Protein AF-A0A640VLX5-F1 (afdb_monomer_lite)

pLDDT: mean 79.49, std 15.33, range [46.38, 96.69]

Secondary structure (DSSP, 8-state):
-HHHHHHHHHHHHHHHH-GGGHHHHHHHHHHHHHHHHHHHHHHHHHHHHHHHHHHHH-TTS-HHHHH-TTT--TTS--GGGHHHHHHHHHHHHHHHHHHHHHTT----HHHHHHHHHHHHHHHHHHHH-TT-

Sequence (132 aa):
MIFAVAIFSVFAVAALAHPDFAWTAAFAHGATTMAIVLQWCHHGVRTKQIKEYLLELNPDQGGWERWLPSRRPRTILGSRWLISTKGVLLGLEIASMLLAELLKAPRGSFSLLLGAGLLLANAAFLFTNPKE

Foldseek 3Di:
DVVLVVLLVVLLVVCVVPLLCLLVSLLVSLVVLVVVLVVVLVVLVVVVVVLVVVCVVPVPQPDPVNVDPVPPPPPPDDPVCLVVSLCVSLVSSVVSVVSSVVSVHDDDPVSVVSSVVSSVVSNCSSVVRPND

Organism: NCBI:txid2602289

Radius of gyration: 18.64 Å; chains: 1; bounding box: 38×16×57 Å

Structure (mmCIF, N/CA/C/O backbone):
data_AF-A0A640VLX5-F1
#
_entry.id   AF-A0A640VLX5-F1
#
loop_
_atom_site.group_PDB
_atom_site.id
_atom_site.type_symbol
_atom_site.label_atom_id
_atom_site.label_alt_id
_atom_site.label_comp_id
_atom_site.label_asym_id
_atom_site.label_entity_id
_atom_site.label_seq_id
_atom_site.pdbx_PDB_ins_code
_atom_site.Cartn_x
_atom_site.Cartn_y
_atom_site.Cartn_z
_atom_site.occupancy
_atom_site.B_iso_or_equiv
_atom_site.auth_seq_id
_atom_site.auth_comp_id
_atom_site.auth_asym_id
_atom_site.auth_atom_id
_atom_site.pdbx_PDB_model_num
ATOM 1 N N . MET A 1 1 ? -5.132 -0.433 -10.440 1.00 71.44 1 MET A N 1
ATOM 2 C CA . MET A 1 1 ? -5.896 0.604 -9.710 1.00 71.44 1 MET A CA 1
ATOM 3 C C . MET A 1 1 ? -7.212 0.075 -9.184 1.00 71.44 1 MET A C 1
ATOM 5 O O . MET A 1 1 ? -7.322 -0.007 -7.974 1.00 71.44 1 MET A O 1
ATOM 9 N N . ILE A 1 2 ? -8.133 -0.396 -10.033 1.00 80.12 2 ILE A N 1
ATOM 10 C CA . ILE A 1 2 ? -9.398 -1.021 -9.584 1.00 80.12 2 ILE A CA 1
ATOM 11 C C . ILE A 1 2 ? -9.161 -2.108 -8.523 1.00 80.12 2 ILE A C 1
ATOM 13 O O . ILE A 1 2 ? -9.821 -2.114 -7.496 1.00 80.12 2 ILE A O 1
ATOM 17 N N . PHE A 1 3 ? -8.152 -2.961 -8.721 1.00 83.12 3 PHE A N 1
ATOM 18 C CA . PHE A 1 3 ? -7.789 -3.996 -7.749 1.00 83.12 3 PHE A CA 1
ATOM 19 C C . PHE A 1 3 ? -7.360 -3.447 -6.374 1.00 83.12 3 PHE A C 1
ATOM 21 O O . PHE A 1 3 ? -7.806 -3.957 -5.355 1.00 83.12 3 PHE A O 1
ATOM 28 N N . ALA A 1 4 ? -6.549 -2.383 -6.333 1.00 85.44 4 ALA A N 1
ATOM 29 C CA . ALA A 1 4 ? -6.117 -1.764 -5.074 1.00 85.44 4 ALA A CA 1
ATOM 30 C C . ALA A 1 4 ? -7.299 -1.119 -4.334 1.00 85.44 4 ALA A C 1
ATOM 32 O O . ALA A 1 4 ? -7.429 -1.274 -3.126 1.00 85.44 4 ALA A O 1
ATOM 33 N N . VAL A 1 5 ? -8.201 -0.467 -5.076 1.00 87.81 5 VAL A N 1
ATOM 34 C CA . VAL A 1 5 ? -9.445 0.083 -4.522 1.00 87.81 5 VAL A CA 1
ATOM 35 C C . VAL A 1 5 ? -10.340 -1.034 -3.983 1.00 87.81 5 VAL A C 1
ATOM 37 O O . VAL A 1 5 ? -10.848 -0.907 -2.879 1.00 87.81 5 VAL A O 1
ATOM 40 N N . ALA A 1 6 ? -10.490 -2.146 -4.708 1.00 90.38 6 ALA A N 1
ATOM 41 C CA . ALA A 1 6 ? -11.287 -3.285 -4.254 1.00 90.38 6 ALA A CA 1
ATOM 42 C C . ALA A 1 6 ? -10.731 -3.899 -2.959 1.00 90.38 6 ALA A C 1
ATOM 44 O O . ALA A 1 6 ? -11.495 -4.156 -2.031 1.00 90.38 6 ALA A O 1
ATOM 45 N N . ILE A 1 7 ? -9.408 -4.078 -2.867 1.00 92.12 7 ILE A N 1
ATOM 46 C CA . ILE A 1 7 ? -8.750 -4.549 -1.641 1.00 92.12 7 ILE A CA 1
ATOM 47 C C . ILE A 1 7 ? -9.014 -3.581 -0.486 1.00 92.12 7 ILE A C 1
ATOM 49 O O . ILE A 1 7 ? -9.438 -4.012 0.585 1.00 92.12 7 ILE A O 1
ATOM 53 N N . PHE A 1 8 ? -8.810 -2.279 -0.707 1.00 93.94 8 PHE A N 1
ATOM 54 C CA . PHE A 1 8 ? -9.119 -1.261 0.291 1.00 93.94 8 PHE A CA 1
ATOM 55 C C . PHE A 1 8 ? -10.576 -1.350 0.754 1.00 93.94 8 PHE A C 1
ATOM 57 O O . PHE A 1 8 ? -10.826 -1.380 1.953 1.00 93.94 8 PHE A O 1
ATOM 64 N N . SER A 1 9 ? -11.536 -1.449 -0.171 1.00 94.69 9 SER A N 1
ATOM 65 C CA . SER A 1 9 ? -12.958 -1.550 0.161 1.00 94.69 9 SER A CA 1
ATOM 66 C C . SER A 1 9 ? -13.264 -2.763 1.037 1.00 94.69 9 SER A C 1
ATOM 68 O O . SER A 1 9 ? -14.023 -2.631 1.992 1.00 94.69 9 SER A O 1
ATOM 70 N N . VAL A 1 10 ? -12.651 -3.921 0.769 1.00 95.56 10 VAL A N 1
ATOM 71 C CA . VAL A 1 10 ? -12.823 -5.125 1.599 1.00 95.56 10 VAL A CA 1
ATOM 72 C C . VAL A 1 10 ? -12.319 -4.885 3.024 1.00 95.56 10 VAL A C 1
ATOM 74 O O . VAL A 1 10 ? -13.046 -5.151 3.980 1.00 95.56 10 VAL A O 1
ATOM 77 N N . PHE A 1 11 ? -11.113 -4.333 3.184 1.00 94.38 11 PHE A N 1
ATOM 78 C CA . PHE A 1 11 ? -10.559 -4.045 4.511 1.00 94.38 11 PHE A CA 1
ATOM 79 C C . PHE A 1 11 ? -11.318 -2.933 5.243 1.00 94.38 11 PHE A C 1
ATOM 81 O O . PHE A 1 11 ? -11.518 -3.029 6.451 1.00 94.38 11 PHE A O 1
ATOM 88 N N . ALA A 1 12 ? -11.789 -1.912 4.526 1.00 94.00 12 ALA A N 1
ATOM 89 C CA . ALA A 1 12 ? -12.598 -0.841 5.092 1.00 94.00 12 ALA A CA 1
ATOM 90 C C . ALA A 1 12 ? -13.948 -1.366 5.599 1.00 94.00 12 ALA A C 1
ATOM 92 O O . ALA A 1 12 ? -14.342 -1.051 6.718 1.00 94.00 12 ALA A O 1
ATOM 93 N N . VAL A 1 13 ? -14.632 -2.214 4.823 1.00 96.69 13 VAL A N 1
ATOM 94 C CA . VAL A 1 13 ? -15.881 -2.860 5.256 1.00 96.69 13 VAL A CA 1
ATOM 95 C C . VAL A 1 13 ? -15.638 -3.759 6.467 1.00 96.69 13 VAL A C 1
ATOM 97 O O . VAL A 1 13 ? -16.409 -3.703 7.420 1.00 96.69 13 VAL A O 1
ATOM 100 N N . ALA A 1 14 ? -14.552 -4.536 6.476 1.00 94.25 14 ALA A N 1
ATOM 101 C CA . ALA A 1 14 ? -14.194 -5.365 7.624 1.00 94.25 14 ALA A CA 1
ATOM 102 C C . ALA A 1 14 ? -13.932 -4.526 8.889 1.00 94.25 14 ALA A C 1
ATOM 104 O O . ALA A 1 14 ? -14.422 -4.873 9.962 1.00 94.25 14 ALA A O 1
ATOM 105 N N . ALA A 1 15 ? -13.223 -3.400 8.761 1.00 94.31 15 ALA A N 1
ATOM 106 C CA . ALA A 1 15 ? -12.976 -2.469 9.861 1.00 94.31 15 ALA A CA 1
ATOM 107 C C . ALA A 1 15 ? -14.269 -1.819 10.379 1.00 94.31 15 ALA A C 1
ATOM 109 O O . ALA A 1 15 ? -14.442 -1.680 11.584 1.00 94.31 15 ALA A O 1
ATOM 110 N N . LEU A 1 16 ? -15.196 -1.457 9.486 1.00 95.25 16 LEU A N 1
ATOM 111 C CA . LEU A 1 16 ? -16.504 -0.910 9.862 1.00 95.25 16 LEU A CA 1
ATOM 112 C C . LEU A 1 16 ? -17.397 -1.950 10.555 1.00 95.25 16 LEU A C 1
ATOM 114 O O . LEU A 1 16 ? -18.108 -1.608 11.495 1.00 95.25 16 LEU A O 1
ATOM 118 N N . ALA A 1 17 ? -17.363 -3.207 10.104 1.00 96.62 17 ALA A N 1
ATOM 119 C CA . ALA A 1 17 ? -18.136 -4.299 10.697 1.00 96.62 17 ALA A CA 1
ATOM 120 C C . ALA A 1 17 ? -17.584 -4.733 12.063 1.00 96.62 17 ALA A C 1
ATOM 122 O O . ALA A 1 17 ? -18.350 -5.110 12.949 1.00 96.62 17 ALA A O 1
ATOM 123 N N . HIS A 1 18 ? -16.263 -4.661 12.240 1.00 94.19 18 HIS A N 1
ATOM 124 C CA . HIS A 1 18 ? -15.578 -5.048 13.468 1.00 94.19 18 HIS A CA 1
ATOM 125 C C . HIS A 1 18 ? -14.529 -3.997 13.879 1.00 94.19 18 HIS A C 1
ATOM 127 O O . HIS A 1 18 ? -13.330 -4.203 13.656 1.00 94.19 18 HIS A O 1
ATOM 133 N N . PRO A 1 19 ? -14.958 -2.883 14.509 1.00 92.88 19 PRO A N 1
ATOM 134 C CA . PRO A 1 19 ? -14.080 -1.763 14.859 1.00 92.88 19 PRO A CA 1
ATOM 135 C C . PRO A 1 19 ? -12.871 -2.149 15.714 1.00 92.88 19 PRO A C 1
ATOM 137 O O . PRO A 1 19 ? -11.785 -1.609 15.515 1.00 92.88 19 PRO A O 1
ATOM 140 N N . ASP A 1 20 ? -13.012 -3.143 16.594 1.00 91.69 20 ASP A N 1
ATOM 141 C CA . ASP A 1 20 ? -11.921 -3.634 17.449 1.00 91.69 20 ASP A CA 1
ATOM 142 C C . ASP A 1 20 ? -10.728 -4.184 16.649 1.00 91.69 20 ASP A C 1
ATOM 144 O O . ASP A 1 20 ? -9.593 -4.189 17.126 1.00 91.69 20 ASP A O 1
ATOM 148 N N . PHE A 1 21 ? -10.961 -4.602 15.401 1.00 90.00 21 PHE A N 1
ATOM 149 C CA . PHE A 1 21 ? -9.940 -5.131 14.501 1.00 90.00 21 PHE A CA 1
ATOM 150 C C . PHE A 1 21 ? -9.474 -4.119 13.447 1.00 90.00 21 PHE A C 1
ATOM 152 O O . PHE A 1 21 ? -8.670 -4.480 12.585 1.00 90.00 21 PHE A O 1
ATOM 159 N N . ALA A 1 22 ? -9.918 -2.858 13.496 1.00 92.88 22 ALA A N 1
ATOM 160 C CA . ALA A 1 22 ? -9.635 -1.885 12.439 1.00 92.88 22 ALA A CA 1
ATOM 161 C C . ALA A 1 22 ? -8.129 -1.652 12.218 1.00 92.88 22 ALA A C 1
ATOM 163 O O . ALA A 1 22 ? -7.689 -1.528 11.077 1.00 92.88 22 ALA A O 1
ATOM 164 N N . TRP A 1 23 ? -7.312 -1.683 13.279 1.00 92.25 23 TRP A N 1
ATOM 165 C CA . TRP A 1 23 ? -5.849 -1.612 13.147 1.00 92.25 23 TRP A CA 1
ATOM 166 C C . TRP A 1 23 ? -5.250 -2.824 12.455 1.00 92.25 23 TRP A C 1
ATOM 168 O O . TRP A 1 23 ? -4.379 -2.680 11.603 1.00 92.25 23 TRP A O 1
ATOM 178 N N . THR A 1 24 ? -5.747 -4.015 12.774 1.00 91.69 24 THR A N 1
ATOM 179 C CA . THR A 1 24 ? -5.330 -5.251 12.106 1.00 91.69 24 THR A CA 1
ATOM 180 C C . THR A 1 24 ? -5.677 -5.204 10.620 1.00 91.69 24 THR A C 1
ATOM 182 O O . THR A 1 24 ? -4.843 -5.550 9.785 1.00 91.69 24 THR A O 1
ATOM 185 N N . ALA A 1 25 ? -6.869 -4.707 10.276 1.00 92.69 25 ALA A N 1
ATOM 186 C CA . ALA A 1 25 ? -7.276 -4.489 8.891 1.00 92.69 25 ALA A CA 1
ATOM 187 C C . ALA A 1 25 ? -6.380 -3.457 8.181 1.00 92.69 25 ALA A C 1
ATOM 189 O O . ALA A 1 25 ? -5.949 -3.704 7.056 1.00 92.69 25 ALA A O 1
ATOM 190 N N . ALA A 1 26 ? -6.036 -2.347 8.842 1.00 92.00 26 ALA A N 1
ATOM 191 C CA . ALA A 1 26 ? -5.118 -1.344 8.301 1.00 92.00 26 ALA A CA 1
ATOM 192 C C . ALA A 1 26 ? -3.711 -1.922 8.051 1.00 92.00 26 ALA A C 1
ATOM 194 O O . ALA A 1 26 ? -3.135 -1.689 6.989 1.00 92.00 26 ALA A O 1
ATOM 195 N N . PHE A 1 27 ? -3.173 -2.745 8.961 1.00 91.75 27 PHE A N 1
ATOM 196 C CA . PHE A 1 27 ? -1.883 -3.417 8.741 1.00 91.75 27 PHE 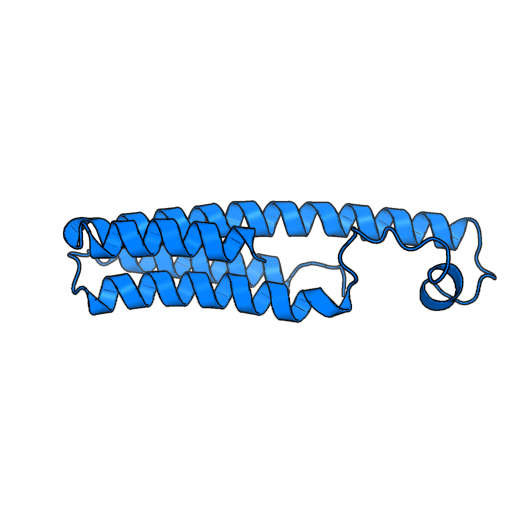A CA 1
ATOM 197 C C . PHE A 1 27 ? -1.931 -4.420 7.602 1.00 91.75 27 PHE A C 1
ATOM 199 O O . PHE A 1 27 ? -1.038 -4.431 6.758 1.00 91.75 27 PHE A O 1
ATOM 206 N N . ALA A 1 28 ? -2.967 -5.256 7.558 1.00 93.06 28 ALA A N 1
ATOM 207 C CA . ALA A 1 28 ? -3.139 -6.218 6.481 1.00 93.06 28 ALA A CA 1
ATOM 208 C C . ALA A 1 28 ? -3.257 -5.508 5.122 1.00 93.06 28 ALA A C 1
ATOM 210 O O . ALA A 1 28 ? -2.658 -5.945 4.135 1.00 93.06 28 ALA A O 1
ATOM 211 N N . HIS A 1 29 ? -3.943 -4.364 5.084 1.00 94.00 29 HIS A N 1
ATOM 212 C CA . HIS A 1 29 ? -4.006 -3.506 3.910 1.00 94.00 29 HIS A CA 1
ATOM 213 C C . HIS A 1 29 ? -2.630 -2.917 3.537 1.00 94.00 29 HIS A C 1
ATOM 215 O O . HIS A 1 29 ? -2.229 -3.010 2.375 1.00 94.00 29 HIS A O 1
ATOM 221 N N . GLY A 1 30 ? -1.872 -2.371 4.495 1.00 91.69 30 GLY A N 1
ATOM 222 C CA . GLY A 1 30 ? -0.522 -1.831 4.268 1.00 91.69 30 GLY A CA 1
ATOM 223 C C . GLY A 1 30 ? 0.481 -2.887 3.784 1.00 91.69 30 GLY A C 1
ATOM 224 O O . GLY A 1 30 ? 1.217 -2.666 2.821 1.00 91.69 30 GLY A O 1
ATOM 225 N N . ALA A 1 31 ? 0.445 -4.092 4.361 1.00 92.44 31 ALA A N 1
ATOM 226 C CA . ALA A 1 31 ? 1.253 -5.231 3.920 1.00 92.44 31 ALA A CA 1
ATOM 227 C C . ALA A 1 31 ? 0.870 -5.705 2.506 1.00 92.44 31 ALA A C 1
ATOM 229 O O . ALA A 1 31 ? 1.739 -5.990 1.679 1.00 92.44 31 ALA A O 1
ATOM 230 N N . THR A 1 32 ? -0.428 -5.737 2.192 1.00 92.00 32 THR A N 1
ATOM 231 C CA . THR A 1 32 ? -0.903 -6.054 0.836 1.00 92.00 32 THR A CA 1
ATOM 232 C C . THR A 1 32 ? -0.461 -4.984 -0.163 1.00 92.00 32 THR A C 1
ATOM 234 O O . THR A 1 32 ? -0.019 -5.301 -1.268 1.00 92.00 32 THR A O 1
ATOM 237 N N . THR A 1 33 ? -0.512 -3.714 0.243 1.00 89.88 33 THR A N 1
ATOM 238 C CA . THR A 1 33 ? -0.022 -2.581 -0.548 1.00 89.88 33 THR A CA 1
ATOM 239 C C . THR A 1 33 ? 1.468 -2.738 -0.836 1.00 89.88 33 THR A C 1
ATOM 241 O O . THR A 1 33 ? 1.860 -2.634 -1.994 1.00 89.88 33 THR A O 1
ATOM 244 N N . MET A 1 34 ? 2.274 -3.129 0.153 1.00 89.62 34 MET A N 1
ATOM 245 C CA . MET A 1 34 ? 3.697 -3.434 -0.028 1.00 89.62 34 MET A CA 1
ATOM 246 C C . MET A 1 34 ? 3.948 -4.539 -1.050 1.00 89.62 34 MET A C 1
ATOM 248 O O . MET A 1 34 ? 4.782 -4.376 -1.940 1.00 89.62 34 MET A O 1
ATOM 252 N N . ALA A 1 35 ? 3.199 -5.641 -0.996 1.00 88.62 35 ALA A N 1
ATOM 253 C CA . ALA A 1 35 ? 3.326 -6.698 -1.998 1.00 88.62 35 ALA A CA 1
ATOM 254 C C . ALA A 1 35 ? 3.042 -6.175 -3.420 1.00 88.62 35 ALA A C 1
ATOM 256 O O . ALA A 1 35 ? 3.787 -6.475 -4.357 1.00 88.62 35 ALA A O 1
ATOM 257 N N . ILE A 1 36 ? 2.012 -5.336 -3.579 1.00 87.12 36 ILE A N 1
ATOM 258 C CA . ILE A 1 36 ? 1.671 -4.700 -4.860 1.00 87.12 36 ILE A CA 1
ATOM 259 C C . ILE A 1 36 ? 2.778 -3.736 -5.305 1.00 87.12 36 ILE A C 1
ATOM 261 O O . ILE A 1 36 ? 3.173 -3.759 -6.473 1.00 87.12 36 ILE A O 1
ATOM 265 N N . VAL A 1 37 ? 3.301 -2.910 -4.393 1.00 85.12 37 VAL A N 1
ATOM 266 C CA . VAL A 1 37 ? 4.405 -1.973 -4.645 1.00 85.12 37 VAL A CA 1
ATOM 267 C C . VAL A 1 37 ? 5.636 -2.726 -5.136 1.00 85.12 37 VAL A C 1
ATOM 269 O O . VAL A 1 37 ? 6.191 -2.370 -6.174 1.00 85.12 37 VAL A O 1
ATOM 272 N N . LEU A 1 38 ? 6.031 -3.803 -4.457 1.00 85.12 38 LEU A N 1
ATOM 273 C CA . LEU A 1 38 ? 7.185 -4.618 -4.835 1.00 85.12 38 LEU A CA 1
ATOM 274 C C . LEU A 1 38 ? 6.993 -5.288 -6.198 1.00 85.12 38 LEU A C 1
ATOM 276 O O . LEU A 1 38 ? 7.898 -5.238 -7.029 1.00 85.12 38 LEU A O 1
ATOM 280 N N . GLN A 1 39 ? 5.815 -5.853 -6.479 1.00 84.12 39 GLN A N 1
ATOM 281 C CA . GLN A 1 39 ? 5.514 -6.420 -7.798 1.00 84.12 39 GLN A CA 1
ATOM 282 C C . GLN A 1 39 ? 5.576 -5.359 -8.897 1.00 84.12 39 GLN A C 1
ATOM 284 O O . GLN A 1 39 ? 6.166 -5.577 -9.956 1.00 84.12 39 GLN A O 1
ATOM 289 N N . TRP A 1 40 ? 5.015 -4.182 -8.646 1.00 78.69 40 TRP A N 1
ATOM 290 C CA . TRP A 1 40 ? 5.060 -3.058 -9.573 1.00 78.69 40 TRP A CA 1
ATOM 291 C C . TRP A 1 40 ? 6.502 -2.564 -9.803 1.00 78.69 40 TRP A C 1
ATOM 293 O O . TRP A 1 40 ? 6.929 -2.336 -10.946 1.00 78.69 40 TRP A O 1
ATOM 303 N N . CYS A 1 41 ? 7.300 -2.493 -8.735 1.00 77.25 41 CYS A N 1
ATOM 304 C CA . CYS A 1 41 ? 8.733 -2.225 -8.784 1.00 77.25 41 CYS A CA 1
ATOM 305 C C . CYS A 1 41 ? 9.519 -3.323 -9.507 1.00 77.25 41 CYS A C 1
ATOM 307 O O . CYS A 1 41 ? 10.435 -3.012 -10.256 1.00 77.25 41 CYS A O 1
ATOM 309 N N . HIS A 1 42 ? 9.140 -4.585 -9.424 1.00 80.44 42 HIS A N 1
ATOM 310 C CA . HIS A 1 42 ? 9.779 -5.630 -10.215 1.00 80.44 42 HIS A CA 1
ATOM 311 C C . HIS A 1 42 ? 9.412 -5.507 -11.705 1.00 80.44 42 HIS A C 1
ATOM 313 O O . HIS A 1 42 ? 10.283 -5.414 -12.575 1.00 80.44 42 HIS A O 1
ATOM 319 N N . HIS A 1 43 ? 8.117 -5.397 -12.017 1.00 76.44 43 HIS A N 1
ATOM 320 C CA . HIS A 1 43 ? 7.626 -5.350 -13.395 1.00 76.44 43 HIS A CA 1
ATOM 321 C C . HIS A 1 43 ? 8.192 -4.185 -14.187 1.00 76.44 43 HIS A C 1
ATOM 323 O O . HIS A 1 43 ? 8.625 -4.368 -15.321 1.00 76.44 43 HIS A O 1
ATOM 329 N N . GLY A 1 44 ? 8.242 -2.988 -13.605 1.00 73.56 44 GLY A N 1
ATOM 330 C CA . GLY A 1 44 ? 8.805 -1.884 -14.367 1.00 73.56 44 GLY A CA 1
ATOM 331 C C . GLY A 1 44 ? 10.321 -2.028 -14.619 1.00 73.56 44 GLY A C 1
ATOM 332 O O . GLY A 1 44 ? 10.793 -1.406 -15.561 1.00 73.56 44 GLY A O 1
ATOM 333 N N . VAL A 1 45 ? 11.091 -2.790 -13.811 1.00 73.62 45 VAL A N 1
ATOM 334 C CA . VAL A 1 45 ? 12.558 -2.904 -14.012 1.00 73.62 45 VAL A CA 1
ATOM 335 C C . VAL A 1 45 ? 12.760 -3.733 -15.260 1.00 73.62 45 VAL A C 1
ATOM 337 O O . VAL A 1 45 ? 13.450 -3.316 -16.183 1.00 73.62 45 VAL A O 1
ATOM 340 N N . ARG A 1 46 ? 12.014 -4.834 -15.343 1.00 75.56 46 ARG A N 1
ATOM 341 C CA . ARG A 1 46 ? 11.933 -5.663 -16.536 1.00 75.56 46 ARG A CA 1
ATOM 342 C C . ARG A 1 46 ? 11.473 -4.871 -17.760 1.00 75.56 46 ARG A C 1
ATOM 344 O O . ARG A 1 46 ? 12.058 -5.003 -18.827 1.00 75.56 46 ARG A O 1
ATOM 351 N N . THR A 1 47 ? 10.468 -4.005 -17.615 1.00 74.12 47 THR A N 1
ATOM 352 C CA . THR A 1 47 ? 10.028 -3.130 -18.713 1.00 74.12 47 THR A CA 1
ATOM 353 C C . THR A 1 47 ? 11.126 -2.159 -19.152 1.00 74.12 47 THR A C 1
ATOM 355 O O . THR A 1 47 ? 11.264 -1.929 -20.349 1.00 74.12 47 THR A O 1
ATOM 358 N N . LYS A 1 48 ? 11.908 -1.590 -18.224 1.00 73.88 48 LYS A N 1
ATOM 359 C CA . LYS A 1 48 ? 13.049 -0.718 -18.546 1.00 73.88 48 LYS A CA 1
ATOM 360 C C . LYS A 1 48 ? 14.135 -1.486 -19.304 1.00 73.88 48 LYS A C 1
ATOM 362 O O . LYS A 1 48 ? 14.497 -1.059 -20.389 1.00 73.88 48 LYS A O 1
ATOM 367 N N . GLN A 1 49 ? 14.535 -2.656 -18.813 1.00 76.69 49 GLN A N 1
ATOM 368 C CA . GLN A 1 49 ? 15.531 -3.511 -19.471 1.00 76.69 49 GLN A CA 1
ATOM 369 C C . GLN A 1 49 ? 15.114 -3.911 -20.891 1.00 76.69 49 GLN A C 1
ATOM 371 O O . GLN A 1 49 ? 15.908 -3.836 -21.821 1.00 76.69 49 GLN A O 1
ATOM 376 N N . ILE A 1 50 ? 13.846 -4.295 -21.085 1.00 76.06 50 ILE A N 1
ATOM 377 C CA . ILE A 1 50 ? 13.321 -4.614 -22.421 1.00 76.06 50 ILE A CA 1
ATOM 378 C C . ILE A 1 50 ? 13.389 -3.383 -23.331 1.00 76.06 50 ILE A C 1
ATOM 380 O O . ILE A 1 50 ? 13.736 -3.509 -24.500 1.00 76.06 50 ILE A O 1
ATOM 384 N N . LYS A 1 51 ? 13.062 -2.191 -22.814 1.00 70.62 51 LYS A N 1
ATOM 385 C CA . LYS A 1 51 ? 13.164 -0.949 -23.591 1.00 70.62 51 LYS A CA 1
ATOM 386 C C . LYS A 1 51 ? 14.605 -0.647 -23.990 1.00 70.62 51 LYS A C 1
ATOM 388 O O . LYS A 1 51 ? 14.826 -0.327 -25.149 1.00 70.62 51 LYS A O 1
ATOM 393 N N . GLU A 1 52 ? 15.546 -0.748 -23.057 1.00 76.62 52 GLU A N 1
ATOM 394 C CA . GLU A 1 52 ? 16.975 -0.520 -23.307 1.00 76.62 52 GLU A CA 1
ATOM 395 C C . GLU A 1 52 ? 17.493 -1.477 -24.386 1.00 76.62 52 GLU A C 1
ATOM 397 O O . GLU A 1 52 ? 17.999 -1.022 -25.407 1.00 76.62 52 GLU A O 1
ATOM 402 N N . TYR A 1 53 ? 17.216 -2.776 -24.250 1.00 80.25 53 TYR A N 1
ATOM 403 C CA . TYR A 1 53 ? 17.585 -3.784 -25.246 1.00 80.25 53 TYR A CA 1
ATOM 404 C C . TYR A 1 53 ? 17.000 -3.507 -26.643 1.00 80.25 53 TYR A C 1
ATOM 406 O O . TYR A 1 53 ? 17.677 -3.640 -27.661 1.00 80.25 53 TYR A O 1
ATOM 414 N N . LEU A 1 54 ? 15.728 -3.102 -26.722 1.00 71.62 54 LEU A N 1
ATOM 415 C CA . LEU A 1 54 ? 15.089 -2.788 -28.005 1.00 71.62 54 LEU A CA 1
ATOM 416 C C . LEU A 1 54 ? 15.669 -1.528 -28.663 1.00 71.62 54 LEU A C 1
ATOM 418 O O . LEU A 1 54 ? 15.726 -1.471 -29.892 1.00 71.62 54 LEU A O 1
ATOM 422 N N . LEU A 1 55 ? 16.082 -0.538 -27.866 1.00 73.06 55 LEU A N 1
ATOM 423 C CA . LEU A 1 55 ? 16.745 0.672 -28.358 1.00 73.06 55 LEU A CA 1
ATOM 424 C C . LEU A 1 55 ? 18.160 0.371 -28.864 1.00 73.06 55 LEU A C 1
ATOM 426 O O . LEU A 1 55 ? 18.540 0.903 -29.901 1.00 73.06 55 LEU A O 1
ATOM 430 N N . GLU A 1 56 ? 18.903 -0.513 -28.193 1.00 80.12 56 GLU A N 1
ATOM 431 C CA . GLU A 1 56 ? 20.214 -0.983 -28.664 1.00 80.12 56 GLU A CA 1
ATOM 432 C C . GLU A 1 56 ? 20.120 -1.702 -30.017 1.00 80.12 56 GLU A C 1
ATOM 434 O O . GLU A 1 56 ? 20.951 -1.486 -30.895 1.00 80.12 56 GLU A O 1
ATOM 439 N N . LEU A 1 57 ? 19.084 -2.524 -30.218 1.00 76.44 57 LEU A N 1
ATOM 440 C CA . LEU A 1 57 ? 18.876 -3.243 -31.479 1.00 76.44 57 LEU A CA 1
ATOM 441 C C . LEU A 1 57 ? 18.443 -2.346 -32.648 1.00 76.44 57 LEU A C 1
ATOM 443 O O . LEU A 1 57 ? 18.624 -2.732 -33.801 1.00 76.44 57 LEU A O 1
ATOM 447 N N . ASN A 1 58 ? 17.803 -1.204 -32.381 1.00 70.44 58 ASN A N 1
ATOM 448 C CA . ASN A 1 58 ? 17.253 -0.312 -33.408 1.00 70.44 58 ASN A CA 1
ATOM 449 C C . ASN A 1 58 ? 17.374 1.169 -32.988 1.00 70.44 58 ASN A C 1
ATOM 451 O O . ASN A 1 58 ? 16.358 1.803 -32.672 1.00 70.44 58 ASN A O 1
ATOM 455 N N . PRO A 1 59 ? 18.590 1.743 -33.010 1.00 66.88 59 PRO A N 1
ATOM 456 C CA . PRO A 1 59 ? 18.856 3.090 -32.495 1.00 66.88 59 PRO A CA 1
ATOM 457 C C . PRO A 1 59 ? 18.140 4.206 -33.279 1.00 66.88 59 PRO A C 1
ATOM 459 O O . PRO A 1 59 ? 17.804 5.247 -32.712 1.00 66.88 59 PRO A O 1
ATOM 462 N N . ASP A 1 60 ? 17.820 3.974 -34.556 1.00 63.81 60 ASP A N 1
ATOM 463 C CA . ASP A 1 60 ? 17.351 5.018 -35.479 1.00 63.81 60 ASP A CA 1
ATOM 464 C C . ASP A 1 60 ? 15.829 5.258 -35.464 1.00 63.81 60 ASP A C 1
ATOM 466 O O . ASP A 1 60 ? 15.329 6.155 -36.144 1.00 63.81 60 ASP A O 1
ATOM 470 N N . GLN A 1 61 ? 15.046 4.505 -34.680 1.00 59.06 61 GLN A N 1
ATOM 471 C CA . GLN A 1 61 ? 13.573 4.579 -34.743 1.00 59.06 61 GLN A CA 1
ATOM 472 C C . GLN A 1 61 ? 12.941 5.763 -33.989 1.00 59.06 61 GLN A C 1
ATOM 474 O O . GLN A 1 61 ? 11.730 5.794 -33.766 1.00 59.06 61 GLN A O 1
ATOM 479 N N . GLY A 1 62 ? 13.731 6.789 -33.654 1.00 56.03 62 GLY A N 1
ATOM 480 C CA . GLY A 1 62 ? 13.215 8.054 -33.136 1.00 56.03 62 GLY A CA 1
ATOM 481 C C . GLY A 1 62 ? 12.516 7.901 -31.788 1.00 56.03 62 GLY A C 1
ATOM 482 O O . GLY A 1 62 ? 11.399 8.374 -31.608 1.00 56.03 62 GLY A O 1
ATOM 483 N N . GLY A 1 63 ? 13.174 7.233 -30.843 1.00 57.47 63 GLY A N 1
ATOM 484 C CA . GLY A 1 63 ? 12.681 7.062 -29.483 1.00 57.47 63 GLY A CA 1
ATOM 485 C C . GLY A 1 63 ? 11.442 6.166 -29.370 1.00 57.47 63 GLY A C 1
ATOM 486 O O . GLY A 1 63 ? 10.666 5.944 -30.300 1.00 57.47 63 GLY A O 1
ATOM 487 N N . TRP A 1 64 ? 11.230 5.653 -28.162 1.00 55.62 64 TRP A N 1
ATOM 488 C CA . TRP A 1 64 ? 10.122 4.747 -27.845 1.00 55.62 64 TRP A CA 1
ATOM 489 C C . TRP A 1 64 ? 8.743 5.316 -28.239 1.00 55.62 64 TRP A C 1
ATOM 491 O O . TRP A 1 64 ? 7.841 4.560 -28.582 1.00 55.62 64 TRP A O 1
ATOM 501 N N . GLU A 1 65 ? 8.566 6.640 -28.240 1.00 53.09 65 GLU A N 1
ATOM 502 C CA . GLU A 1 65 ? 7.285 7.295 -28.529 1.00 53.09 65 GLU A CA 1
ATOM 503 C C . GLU A 1 65 ? 6.875 7.229 -30.006 1.00 53.09 65 GLU A C 1
ATOM 505 O O . GLU A 1 65 ? 5.677 7.145 -30.284 1.00 53.09 65 GLU A O 1
ATOM 510 N N . ARG A 1 66 ? 7.835 7.194 -30.947 1.00 57.38 66 ARG A N 1
ATOM 511 C CA . ARG A 1 66 ? 7.551 6.981 -32.379 1.00 57.38 66 ARG A CA 1
ATOM 512 C C . ARG A 1 66 ? 7.386 5.512 -32.734 1.00 57.38 66 ARG A C 1
ATOM 514 O O . ARG A 1 66 ? 6.573 5.196 -33.596 1.00 57.38 66 ARG A O 1
ATOM 521 N N . TRP A 1 67 ? 8.101 4.618 -32.052 1.00 58.25 67 TRP A N 1
ATOM 522 C CA . TRP A 1 67 ? 8.001 3.176 -32.291 1.00 58.25 67 TRP A CA 1
ATOM 523 C C . TRP A 1 67 ? 6.647 2.584 -31.861 1.00 58.25 67 TRP A C 1
ATOM 525 O O . TRP A 1 67 ? 6.176 1.584 -32.404 1.00 58.25 67 TRP A O 1
ATOM 535 N N . LEU A 1 68 ? 5.998 3.197 -30.866 1.00 56.47 68 LEU A N 1
ATOM 536 C CA . LEU A 1 68 ? 4.879 2.583 -30.160 1.00 56.47 68 LEU A CA 1
ATOM 537 C C . LEU A 1 68 ? 3.452 2.696 -30.698 1.00 56.47 68 LEU A C 1
ATOM 539 O O . LEU A 1 68 ? 2.666 1.843 -30.284 1.00 56.47 68 LEU A O 1
ATOM 543 N N . PRO A 1 69 ? 3.024 3.676 -31.512 1.00 55.59 69 PRO A N 1
ATOM 544 C CA . PRO A 1 69 ? 1.595 3.848 -31.784 1.00 55.59 69 PRO A CA 1
ATOM 545 C C . PRO A 1 69 ? 0.923 2.579 -32.333 1.00 55.59 69 PRO A C 1
ATOM 547 O O . PRO A 1 69 ? -0.214 2.281 -31.974 1.00 55.59 69 PRO A O 1
ATOM 550 N N . SER A 1 70 ? 1.653 1.787 -33.128 1.00 55.44 70 SER A N 1
ATOM 551 C CA . SER A 1 70 ? 1.170 0.549 -33.751 1.00 55.44 70 SER A CA 1
ATOM 552 C C . SER A 1 70 ? 1.472 -0.736 -32.964 1.00 55.44 70 SER A C 1
ATOM 554 O O . SER A 1 70 ? 0.793 -1.737 -33.178 1.00 55.44 70 SER A O 1
ATOM 556 N N . ARG A 1 71 ? 2.456 -0.737 -32.048 1.00 50.41 71 ARG A N 1
ATOM 557 C CA 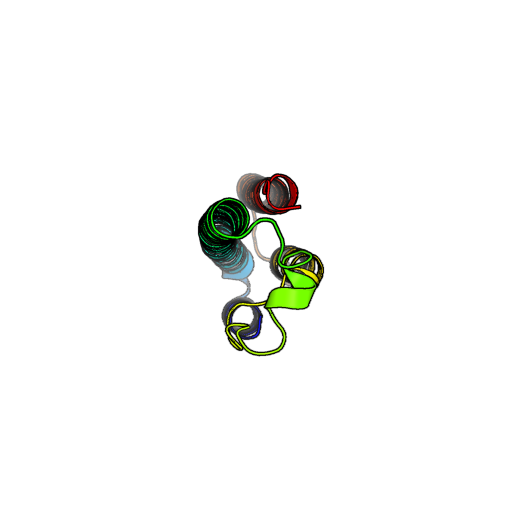. ARG A 1 71 ? 2.895 -1.937 -31.295 1.00 50.41 71 ARG A CA 1
ATOM 558 C C . ARG A 1 71 ? 2.819 -1.813 -29.775 1.00 50.41 71 ARG A C 1
ATOM 560 O O . ARG A 1 71 ? 3.289 -2.696 -29.061 1.00 50.41 71 ARG A O 1
ATOM 567 N N . ARG A 1 72 ? 2.215 -0.742 -29.253 1.00 52.69 72 ARG A N 1
ATOM 568 C CA . ARG A 1 72 ? 1.991 -0.565 -27.815 1.00 52.69 72 ARG A CA 1
ATOM 569 C C . ARG A 1 72 ? 1.210 -1.775 -27.290 1.00 52.69 72 ARG A C 1
ATOM 571 O O . ARG A 1 72 ? 0.087 -2.003 -27.749 1.00 52.69 72 ARG A O 1
ATOM 578 N N . PRO A 1 73 ? 1.739 -2.525 -26.308 1.00 47.72 73 PRO A N 1
ATOM 579 C CA . PRO A 1 73 ? 0.923 -3.473 -25.576 1.00 47.72 73 PRO A CA 1
ATOM 580 C C . PRO A 1 73 ? -0.188 -2.648 -24.929 1.00 47.72 73 PRO A C 1
ATOM 582 O O . PRO A 1 73 ? 0.074 -1.856 -24.023 1.00 47.72 73 PRO A O 1
ATOM 585 N N . ARG A 1 74 ? -1.421 -2.771 -25.436 1.00 49.69 74 ARG A N 1
ATOM 586 C CA . ARG A 1 74 ? -2.583 -1.985 -24.976 1.00 49.69 74 ARG A CA 1
ATOM 587 C C . ARG A 1 74 ? -2.835 -2.144 -23.468 1.00 49.69 74 ARG A C 1
ATOM 589 O O . ARG A 1 74 ? -3.533 -1.334 -22.873 1.00 49.69 74 ARG A O 1
ATOM 596 N N . THR A 1 75 ? -2.234 -3.169 -22.869 1.00 49.00 75 THR A N 1
ATOM 597 C CA . THR A 1 75 ? -2.348 -3.577 -21.471 1.00 49.00 75 THR A CA 1
ATOM 598 C C . THR A 1 75 ? -1.139 -3.214 -20.599 1.00 49.00 75 THR A C 1
ATOM 600 O O . THR A 1 75 ? -1.275 -3.213 -19.377 1.00 49.00 75 THR A O 1
ATOM 603 N N . ILE A 1 76 ? 0.030 -2.873 -21.166 1.00 47.12 76 ILE A N 1
ATOM 604 C CA . ILE A 1 76 ? 1.190 -2.443 -20.365 1.00 47.12 76 ILE A CA 1
ATOM 605 C C . ILE A 1 76 ? 1.055 -0.944 -20.118 1.00 47.12 76 ILE A C 1
ATOM 607 O O . ILE A 1 76 ? 1.413 -0.102 -20.942 1.00 47.12 76 ILE A O 1
ATOM 611 N N . LEU A 1 77 ? 0.458 -0.653 -18.964 1.00 48.91 77 LEU A N 1
ATOM 612 C CA . LEU A 1 77 ? 0.251 0.664 -18.370 1.00 48.91 77 LEU A CA 1
ATOM 613 C C . LEU A 1 77 ? 1.464 1.576 -18.609 1.00 48.91 77 LEU A C 1
ATOM 615 O O . LEU A 1 77 ? 2.538 1.390 -18.040 1.00 48.91 77 LEU A O 1
ATOM 619 N N . GLY A 1 78 ? 1.279 2.552 -19.498 1.00 48.53 78 GLY A N 1
ATOM 620 C CA . GLY A 1 78 ? 2.304 3.522 -19.861 1.00 48.53 78 GLY A CA 1
ATOM 621 C C . GLY A 1 78 ? 2.743 4.379 -18.673 1.00 48.53 78 GLY A C 1
ATOM 622 O O . GLY A 1 78 ? 1.962 4.682 -17.771 1.00 48.53 78 GLY A O 1
ATOM 623 N N . SER A 1 79 ? 3.993 4.830 -18.735 1.00 46.38 79 SER A N 1
ATOM 624 C CA . SER A 1 79 ? 4.711 5.640 -17.741 1.00 46.38 79 SER A CA 1
ATOM 625 C C . SER A 1 79 ? 3.942 6.855 -17.191 1.00 46.38 79 SER A C 1
ATOM 627 O O . SER A 1 79 ? 4.145 7.240 -16.046 1.00 46.38 79 SER A O 1
ATOM 629 N N . ARG A 1 80 ? 2.990 7.424 -17.943 1.00 48.81 80 ARG A N 1
ATOM 630 C CA . ARG A 1 80 ? 2.169 8.571 -17.498 1.00 48.81 80 ARG A CA 1
ATOM 631 C C . ARG A 1 80 ? 1.181 8.243 -16.363 1.00 48.81 80 ARG A C 1
ATOM 633 O O . ARG A 1 80 ? 0.700 9.158 -15.709 1.00 48.81 80 ARG A O 1
ATOM 640 N N . TRP A 1 81 ? 0.916 6.966 -16.081 1.00 51.19 81 TRP A N 1
ATOM 641 C CA . TRP A 1 81 ? 0.067 6.534 -14.957 1.00 51.19 81 TRP A CA 1
ATOM 642 C C . TRP A 1 81 ? 0.852 6.205 -13.678 1.00 51.19 81 TRP A C 1
ATOM 644 O O . TRP A 1 81 ? 0.244 5.865 -12.659 1.00 51.19 81 TRP A O 1
ATOM 654 N N . LEU A 1 82 ? 2.189 6.306 -13.700 1.00 55.59 82 LEU A N 1
ATOM 655 C CA . LEU A 1 82 ? 3.040 5.961 -12.555 1.00 55.59 82 LEU A CA 1
ATOM 656 C C . LEU A 1 82 ? 2.780 6.897 -11.364 1.00 55.59 82 LEU A C 1
ATOM 658 O O . LEU A 1 82 ? 2.595 6.412 -10.253 1.00 55.59 82 LEU A O 1
ATOM 662 N N . ILE A 1 83 ? 2.666 8.209 -11.600 1.00 57.81 83 ILE A N 1
ATOM 663 C CA . ILE A 1 83 ? 2.399 9.207 -10.546 1.00 57.81 83 ILE A CA 1
ATOM 664 C C . ILE A 1 83 ? 1.016 8.982 -9.916 1.00 57.81 83 ILE A C 1
ATOM 666 O O . ILE A 1 83 ? 0.891 8.929 -8.694 1.00 57.81 83 ILE A O 1
ATOM 670 N N . SER A 1 84 ? -0.013 8.757 -10.743 1.00 69.31 84 SER A N 1
ATOM 671 C CA . SER A 1 84 ? -1.371 8.456 -10.264 1.00 69.31 84 SER A CA 1
ATOM 672 C C . SER A 1 84 ? -1.412 7.160 -9.443 1.00 69.31 84 SER A C 1
ATOM 674 O O . SER A 1 84 ? -2.072 7.102 -8.411 1.00 69.31 84 SER A O 1
ATOM 676 N N . THR A 1 85 ? -0.640 6.145 -9.839 1.00 78.62 85 THR A N 1
ATOM 677 C CA . THR A 1 85 ? -0.572 4.860 -9.128 1.00 78.62 85 THR A CA 1
ATOM 678 C C . THR A 1 85 ? 0.109 4.984 -7.763 1.00 78.62 85 THR A C 1
ATOM 680 O O . THR A 1 85 ? -0.420 4.458 -6.785 1.00 78.62 85 THR A O 1
ATOM 683 N N . LYS A 1 86 ? 1.235 5.710 -7.675 1.00 83.88 86 LYS A N 1
ATOM 684 C CA . LYS A 1 86 ? 1.929 5.988 -6.402 1.00 83.88 86 LYS A CA 1
ATOM 685 C C . LYS A 1 86 ? 0.990 6.684 -5.411 1.00 83.88 86 LYS A C 1
ATOM 687 O O . LYS A 1 86 ? 0.834 6.226 -4.283 1.00 83.88 86 LYS A O 1
ATOM 692 N N . GLY A 1 87 ? 0.328 7.752 -5.864 1.00 83.62 87 GLY A N 1
ATOM 693 C CA . GLY A 1 87 ? -0.591 8.537 -5.040 1.00 83.62 87 GLY A CA 1
ATOM 694 C C . GLY A 1 87 ? -1.803 7.739 -4.559 1.00 83.62 87 GLY A C 1
ATOM 695 O O . GLY A 1 87 ? -2.171 7.849 -3.395 1.00 83.62 87 GLY A O 1
ATOM 696 N N . VAL A 1 88 ? -2.389 6.893 -5.413 1.00 88.19 88 VAL A N 1
ATOM 697 C CA . VAL A 1 88 ? -3.513 6.031 -5.011 1.00 88.19 88 VAL A CA 1
ATOM 698 C C . VAL A 1 88 ? -3.085 5.021 -3.949 1.00 88.19 88 VAL A C 1
ATOM 700 O O . VAL A 1 88 ? -3.780 4.882 -2.952 1.00 88.19 88 VAL A O 1
ATOM 703 N N . LEU A 1 89 ? -1.952 4.333 -4.118 1.00 89.44 89 LEU A N 1
ATOM 704 C CA . LEU A 1 89 ? -1.509 3.325 -3.146 1.00 89.44 89 LEU A CA 1
ATOM 705 C C . LEU A 1 89 ? -1.221 3.947 -1.772 1.00 89.44 89 LEU A C 1
ATOM 707 O O . LEU A 1 89 ? -1.753 3.475 -0.770 1.00 89.44 89 LEU A O 1
ATOM 711 N N . LEU A 1 90 ? -0.467 5.050 -1.739 1.00 91.12 90 LEU A N 1
ATOM 712 C CA . LEU A 1 90 ? -0.177 5.766 -0.492 1.00 91.12 90 LEU A CA 1
ATOM 713 C C . LEU A 1 90 ? -1.442 6.371 0.125 1.00 91.12 90 LEU A C 1
ATOM 715 O O . LEU A 1 90 ? -1.649 6.284 1.331 1.00 91.12 90 LEU A O 1
ATOM 719 N N . GLY A 1 91 ? -2.314 6.953 -0.700 1.00 91.62 91 GLY A N 1
ATOM 720 C CA . GLY A 1 91 ? -3.569 7.543 -0.247 1.00 91.62 91 GLY A CA 1
ATOM 721 C C . GLY A 1 91 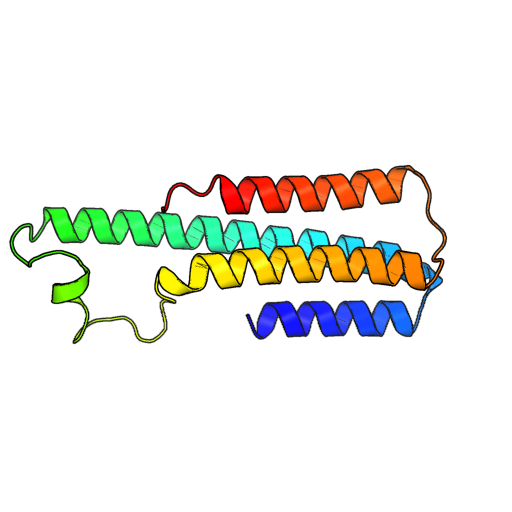? -4.510 6.518 0.386 1.00 91.62 91 GLY A C 1
ATOM 722 O O . GLY A 1 91 ? -5.086 6.797 1.433 1.00 91.62 91 GLY A O 1
ATOM 723 N N . LEU A 1 92 ? -4.636 5.323 -0.201 1.00 93.12 92 LEU A N 1
ATOM 724 C CA . LEU A 1 92 ? -5.458 4.242 0.352 1.00 93.12 92 LEU A CA 1
ATOM 725 C C . LEU A 1 92 ? -4.874 3.684 1.657 1.00 93.12 92 LEU A C 1
ATOM 727 O O . LEU A 1 92 ? -5.624 3.378 2.582 1.00 93.12 92 LEU A O 1
ATOM 731 N N . GLU A 1 93 ? -3.549 3.574 1.763 1.00 93.62 93 GLU A N 1
ATOM 732 C CA . GLU A 1 93 ? -2.893 3.153 3.004 1.00 93.62 93 GLU A CA 1
ATOM 733 C C . GLU A 1 93 ? -3.127 4.167 4.132 1.00 93.62 93 GLU A C 1
ATOM 735 O O . GLU A 1 93 ? -3.613 3.791 5.201 1.00 93.62 93 GLU A O 1
ATOM 740 N N . ILE A 1 94 ? -2.914 5.460 3.865 1.00 94.31 94 ILE A N 1
ATOM 741 C CA . ILE A 1 94 ? -3.214 6.541 4.817 1.00 94.31 94 ILE A CA 1
ATOM 742 C C . ILE A 1 94 ? -4.697 6.523 5.203 1.00 94.31 94 ILE A C 1
ATOM 744 O O . ILE A 1 94 ? -5.024 6.588 6.386 1.00 94.31 94 ILE A O 1
ATOM 748 N N . ALA A 1 95 ? -5.602 6.386 4.230 1.00 94.81 95 ALA A N 1
ATOM 749 C CA . ALA A 1 95 ? -7.037 6.315 4.490 1.00 94.81 95 ALA A CA 1
ATOM 750 C C . ALA A 1 95 ? -7.402 5.132 5.401 1.00 94.81 95 ALA A C 1
ATOM 752 O O . ALA A 1 95 ? -8.248 5.285 6.279 1.00 94.81 95 ALA A O 1
ATOM 753 N N . SER A 1 96 ? -6.745 3.976 5.245 1.00 94.25 96 SER A N 1
ATOM 754 C CA . SER A 1 96 ? -6.985 2.808 6.103 1.00 94.25 96 SER A CA 1
ATOM 755 C C . SER A 1 96 ? -6.568 3.052 7.559 1.00 94.25 96 SER A C 1
ATOM 757 O O . SER A 1 96 ? -7.299 2.686 8.478 1.00 94.25 96 SER A O 1
ATOM 759 N N . MET A 1 97 ? -5.446 3.747 7.778 1.00 93.00 97 MET A N 1
ATOM 760 C CA . MET A 1 97 ? -4.988 4.128 9.118 1.00 93.00 97 MET A CA 1
ATOM 761 C C . MET A 1 97 ? -5.905 5.183 9.744 1.00 93.00 97 MET A C 1
ATOM 763 O O . MET A 1 97 ? -6.302 5.051 10.898 1.00 93.00 97 MET A O 1
ATOM 767 N N . LEU A 1 98 ? -6.294 6.203 8.973 1.00 94.31 98 LEU A N 1
ATOM 768 C CA . LEU A 1 98 ? -7.220 7.241 9.432 1.00 94.31 98 LEU A CA 1
ATOM 769 C C . LEU A 1 98 ? -8.598 6.672 9.777 1.00 94.31 98 LEU A C 1
ATOM 771 O O . LEU A 1 98 ? -9.213 7.119 10.741 1.00 94.31 98 LEU A O 1
ATOM 775 N N . LEU A 1 99 ? -9.074 5.673 9.032 1.00 93.25 99 LEU A N 1
ATOM 776 C CA . LEU A 1 99 ? -10.314 4.974 9.356 1.00 93.25 99 LEU A CA 1
ATOM 777 C C . LEU A 1 99 ? -10.210 4.255 10.709 1.00 93.25 99 LEU A C 1
ATOM 779 O O . LEU A 1 99 ? -11.125 4.362 11.521 1.0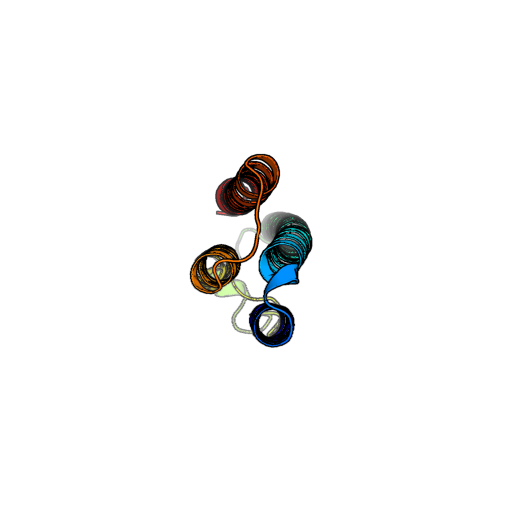0 93.25 99 LEU A O 1
ATOM 783 N N . ALA A 1 100 ? -9.094 3.574 10.985 1.00 92.12 100 ALA A N 1
ATOM 784 C CA . ALA A 1 100 ? -8.875 2.915 12.273 1.00 92.12 100 ALA A CA 1
ATOM 785 C C . ALA A 1 100 ? -8.819 3.912 13.448 1.00 92.12 100 ALA A C 1
ATOM 787 O O . ALA A 1 100 ? -9.369 3.635 14.517 1.00 92.12 100 ALA A O 1
ATOM 788 N N . GLU A 1 101 ? -8.218 5.090 13.244 1.00 91.75 101 GLU A N 1
ATOM 789 C CA . GLU A 1 101 ? -8.241 6.192 14.220 1.00 91.75 101 GLU A CA 1
ATOM 790 C C . GLU A 1 101 ? -9.654 6.745 14.435 1.00 91.75 101 GLU A C 1
ATOM 792 O O . GLU A 1 101 ? -10.083 6.939 15.572 1.00 91.75 101 GLU A O 1
ATOM 797 N N . LEU A 1 102 ? -10.403 6.973 13.352 1.00 94.19 102 LEU A N 1
ATOM 798 C CA . LEU A 1 102 ? -11.767 7.504 13.404 1.00 94.19 102 LEU A CA 1
ATOM 799 C C . LEU A 1 102 ? -12.710 6.572 14.173 1.00 94.19 102 LEU A C 1
ATOM 801 O O . LEU A 1 102 ? -13.563 7.035 14.931 1.00 94.19 102 LEU A O 1
ATOM 805 N N . LEU A 1 103 ? -12.522 5.262 14.013 1.00 92.94 103 LEU A N 1
ATOM 806 C CA . LEU A 1 103 ? -13.264 4.229 14.732 1.00 92.94 103 LEU A CA 1
ATOM 807 C C . LEU A 1 103 ? -12.831 4.074 16.197 1.00 92.94 103 LEU A C 1
ATOM 809 O O . LEU A 1 103 ? -13.423 3.273 16.915 1.00 92.94 103 LEU A O 1
ATOM 813 N N . LYS A 1 104 ? -11.831 4.844 16.655 1.00 90.38 104 LYS A N 1
ATOM 814 C CA . LYS A 1 104 ? -11.261 4.777 18.011 1.00 90.38 104 LYS A CA 1
ATOM 815 C C . LYS A 1 104 ? -10.842 3.358 18.397 1.00 90.38 104 LYS A C 1
ATOM 817 O O . LYS A 1 104 ? -10.947 2.968 19.559 1.00 90.38 104 LYS A O 1
ATOM 822 N N . ALA A 1 105 ? -10.378 2.589 17.415 1.00 85.38 105 ALA A N 1
ATOM 823 C CA . ALA A 1 105 ? -10.010 1.204 17.625 1.00 85.38 105 ALA A CA 1
ATOM 824 C C . ALA A 1 105 ? -8.852 1.106 18.637 1.00 85.38 105 ALA A C 1
ATOM 826 O O . ALA A 1 105 ? -7.902 1.899 18.556 1.00 85.38 105 ALA A O 1
ATOM 827 N N . PRO A 1 106 ? -8.907 0.154 19.585 1.00 82.81 106 PRO A N 1
ATOM 828 C CA . PRO A 1 106 ? -7.883 0.003 20.609 1.00 82.81 106 PRO A CA 1
ATOM 829 C C . PRO A 1 106 ? -6.518 -0.242 19.959 1.00 82.81 106 PRO A C 1
ATOM 831 O O . PRO A 1 106 ? -6.362 -1.106 19.096 1.00 82.81 106 PRO A O 1
ATOM 834 N N . ARG A 1 107 ? -5.514 0.541 20.369 1.00 80.50 107 ARG A N 1
ATOM 835 C CA . ARG A 1 107 ? -4.161 0.470 19.807 1.00 80.50 107 ARG A CA 1
ATOM 836 C C . ARG A 1 107 ? -3.087 0.755 20.841 1.00 80.50 107 ARG A C 1
ATOM 838 O O . ARG A 1 107 ? -3.208 1.683 21.636 1.00 80.50 107 ARG A O 1
ATOM 845 N N . GLY A 1 108 ? -2.002 -0.010 20.773 1.00 84.00 108 GLY A N 1
ATOM 846 C CA . GLY A 1 108 ? -0.758 0.311 21.469 1.00 84.00 108 GLY A CA 1
ATOM 847 C C . GLY A 1 108 ? 0.164 1.178 20.607 1.00 84.00 108 GLY A C 1
ATOM 848 O O . GLY A 1 108 ? -0.015 1.286 19.393 1.00 84.00 108 GLY A O 1
ATOM 849 N N . SER A 1 109 ? 1.208 1.747 21.213 1.00 84.38 109 SER A N 1
ATOM 850 C CA . SER A 1 109 ? 2.251 2.494 20.487 1.00 84.38 109 SER A CA 1
ATOM 851 C C . SER A 1 109 ? 2.933 1.651 19.403 1.00 84.38 109 SER A C 1
ATOM 853 O O . SER A 1 109 ? 3.302 2.171 18.355 1.00 84.38 109 SER A O 1
ATOM 855 N N . PHE A 1 110 ? 3.043 0.336 19.621 1.00 84.44 110 PHE A N 1
ATOM 856 C CA . PHE A 1 110 ? 3.577 -0.608 18.637 1.00 84.44 110 PHE A CA 1
ATOM 857 C C . PHE A 1 110 ? 2.780 -0.604 17.324 1.00 84.44 110 PHE A C 1
ATOM 859 O O . PHE A 1 110 ? 3.369 -0.550 16.249 1.00 84.44 110 PHE A O 1
ATOM 866 N N . SER A 1 111 ? 1.448 -0.594 17.407 1.00 82.81 111 SER A N 1
ATOM 867 C CA . SER A 1 111 ? 0.553 -0.564 16.248 1.00 82.81 111 SER A CA 1
ATOM 868 C C . SER A 1 111 ? 0.800 0.687 15.392 1.00 82.81 111 SER A C 1
ATOM 870 O O . SER A 1 111 ? 0.993 0.591 14.183 1.00 82.81 111 SER A O 1
ATOM 872 N N . LEU A 1 112 ? 0.893 1.864 16.014 1.00 83.94 112 LEU A N 1
ATOM 873 C CA . LEU A 1 112 ? 1.208 3.094 15.283 1.00 83.94 112 LEU A CA 1
ATOM 874 C C . LEU A 1 112 ? 2.557 3.033 14.571 1.00 83.94 112 LEU A C 1
ATOM 876 O O . LEU A 1 112 ? 2.652 3.397 13.401 1.00 83.94 112 LEU A O 1
ATOM 880 N N . LEU A 1 113 ? 3.592 2.587 15.285 1.00 88.62 113 LEU A N 1
ATOM 881 C CA . LEU A 1 113 ? 4.946 2.504 14.746 1.00 88.62 113 LEU A CA 1
ATOM 882 C C . LEU A 1 113 ? 5.015 1.526 13.575 1.00 88.62 113 LEU A C 1
ATOM 884 O O . LEU A 1 113 ? 5.665 1.822 12.577 1.00 88.62 113 LEU A O 1
ATOM 888 N N . LEU A 1 114 ? 4.307 0.399 13.666 1.00 88.19 114 LEU A N 1
ATOM 889 C CA . LEU A 1 114 ? 4.227 -0.574 12.586 1.00 88.19 114 LEU A CA 1
ATOM 890 C C . LEU A 1 114 ? 3.533 0.009 11.348 1.00 88.19 114 LEU A C 1
ATOM 892 O O . LEU A 1 114 ? 4.044 -0.133 10.240 1.00 88.19 114 LEU A O 1
ATOM 896 N N . GLY A 1 115 ? 2.405 0.701 11.530 1.00 88.12 115 GLY A N 1
ATOM 897 C CA . GLY A 1 115 ? 1.665 1.325 10.427 1.00 88.12 115 GLY A CA 1
ATOM 898 C C . GLY A 1 115 ? 2.462 2.436 9.754 1.00 88.12 115 GLY A C 1
ATOM 899 O O . GLY A 1 115 ? 2.592 2.457 8.534 1.00 88.12 115 GLY A O 1
ATOM 900 N N . ALA A 1 116 ? 3.075 3.314 10.551 1.00 89.25 116 ALA A N 1
ATOM 901 C CA . ALA A 1 116 ? 3.965 4.352 10.044 1.00 89.25 116 ALA A CA 1
ATOM 902 C C . ALA A 1 116 ? 5.189 3.754 9.332 1.00 89.25 116 ALA A C 1
ATOM 904 O O . ALA A 1 116 ? 5.576 4.232 8.270 1.00 89.25 116 ALA A O 1
ATOM 905 N N . GLY A 1 117 ? 5.775 2.688 9.883 1.00 92.25 117 GLY A N 1
ATOM 906 C CA . GLY A 1 117 ? 6.896 1.975 9.276 1.00 92.25 117 GLY A CA 1
ATOM 907 C C . GLY A 1 117 ? 6.548 1.381 7.911 1.00 92.25 117 GLY A C 1
ATOM 908 O O . GLY A 1 117 ? 7.318 1.549 6.967 1.00 92.25 117 GLY A O 1
ATOM 909 N N . LEU A 1 118 ? 5.378 0.746 7.782 1.00 91.31 118 LEU A N 1
ATOM 910 C CA . LEU A 1 118 ? 4.884 0.219 6.505 1.00 91.31 118 LEU A CA 1
ATOM 911 C C . LEU A 1 118 ? 4.650 1.333 5.483 1.00 91.31 118 LEU A C 1
ATOM 913 O O . LEU A 1 118 ? 5.159 1.233 4.367 1.00 91.31 118 LEU A O 1
ATOM 917 N N . LEU A 1 119 ? 3.992 2.422 5.887 1.00 92.25 119 LEU A N 1
ATOM 918 C CA . LEU A 1 119 ? 3.747 3.571 5.020 1.00 92.25 119 LEU A CA 1
ATOM 919 C C . LEU A 1 119 ? 5.057 4.188 4.514 1.00 92.25 119 LEU A C 1
ATOM 921 O O . LEU A 1 119 ? 5.203 4.467 3.323 1.00 92.25 119 LEU A O 1
ATOM 925 N N . LEU A 1 120 ? 6.032 4.381 5.407 1.00 93.44 120 LEU A N 1
ATOM 926 C CA . LEU A 1 120 ? 7.345 4.921 5.054 1.00 93.44 120 LEU A CA 1
ATOM 927 C C . LEU A 1 120 ? 8.114 3.977 4.132 1.00 93.44 120 LEU A C 1
ATOM 929 O O . LEU A 1 120 ? 8.71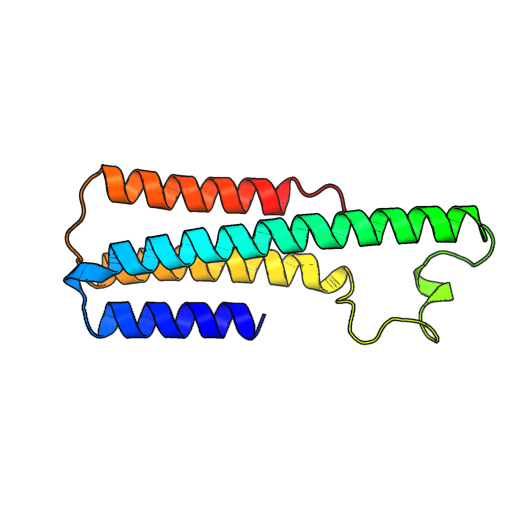9 4.436 3.165 1.00 93.44 120 LEU A O 1
ATOM 933 N N . ALA A 1 121 ? 8.068 2.669 4.384 1.00 90.94 121 ALA A N 1
ATOM 934 C CA . ALA A 1 121 ? 8.691 1.685 3.512 1.00 90.94 121 ALA A CA 1
ATOM 935 C C . ALA A 1 121 ? 8.027 1.671 2.120 1.00 90.94 121 ALA A C 1
ATOM 937 O O . ALA A 1 121 ? 8.729 1.672 1.107 1.00 90.94 121 ALA A O 1
ATOM 938 N N . ASN A 1 122 ? 6.692 1.727 2.049 1.00 89.31 122 ASN A N 1
ATOM 939 C CA . ASN A 1 122 ? 5.937 1.808 0.796 1.00 89.31 122 ASN A CA 1
ATOM 940 C C . ASN A 1 122 ? 6.297 3.070 0.011 1.00 89.31 122 ASN A C 1
ATOM 942 O O . ASN A 1 122 ? 6.597 2.998 -1.184 1.00 89.31 122 ASN A O 1
ATOM 946 N N . ALA A 1 123 ? 6.334 4.220 0.687 1.00 89.38 123 ALA A N 1
ATOM 947 C CA . ALA A 1 123 ? 6.766 5.478 0.094 1.00 89.38 123 ALA A CA 1
ATOM 948 C C . ALA A 1 123 ? 8.206 5.375 -0.423 1.00 89.38 123 ALA A C 1
ATOM 950 O O . ALA A 1 123 ? 8.461 5.708 -1.580 1.00 89.38 123 ALA A O 1
ATOM 951 N N . ALA A 1 124 ? 9.130 4.845 0.384 1.00 88.94 124 ALA A N 1
ATOM 952 C CA . ALA A 1 124 ? 10.521 4.669 -0.008 1.00 88.94 124 ALA A CA 1
ATOM 953 C C . ALA A 1 124 ? 10.638 3.838 -1.290 1.00 88.94 124 ALA A C 1
ATOM 955 O O . ALA A 1 124 ? 11.240 4.309 -2.251 1.00 88.94 124 ALA A O 1
ATOM 956 N N . PHE A 1 125 ? 10.014 2.660 -1.378 1.00 85.06 125 PHE A N 1
ATOM 957 C CA . PHE A 1 125 ? 10.049 1.838 -2.596 1.00 85.06 125 PHE A CA 1
ATOM 958 C C . PHE A 1 125 ? 9.398 2.510 -3.809 1.00 85.06 125 PHE A C 1
ATOM 960 O O . PHE A 1 125 ? 9.899 2.392 -4.929 1.00 85.06 125 PHE A O 1
ATOM 967 N N . LEU A 1 126 ? 8.287 3.221 -3.615 1.00 82.81 126 LEU A N 1
ATOM 968 C CA . LEU A 1 126 ? 7.601 3.914 -4.702 1.00 82.81 126 LEU A CA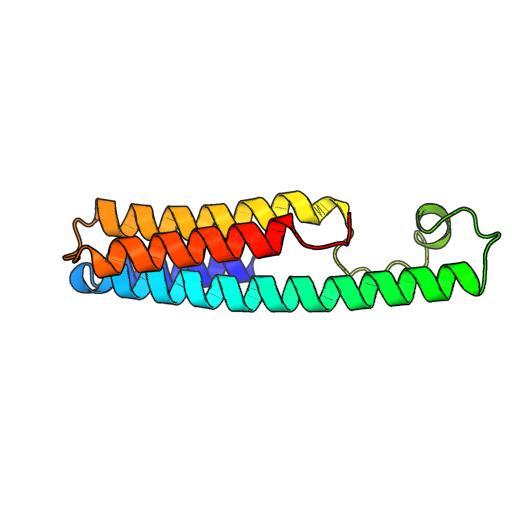 1
ATOM 969 C C . LEU A 1 126 ? 8.412 5.099 -5.246 1.00 82.81 126 LEU A C 1
ATOM 971 O O . LEU A 1 126 ? 8.400 5.327 -6.459 1.00 82.81 126 LEU A O 1
ATOM 975 N N . PHE A 1 127 ? 9.125 5.833 -4.388 1.00 82.75 127 PHE A N 1
ATOM 976 C CA . PHE A 1 127 ? 9.908 7.014 -4.773 1.00 82.75 127 PHE A CA 1
ATOM 977 C C . PHE A 1 127 ? 11.366 6.711 -5.140 1.00 82.75 127 PHE A C 1
ATOM 979 O O . PHE A 1 127 ? 11.960 7.489 -5.874 1.00 82.75 127 PHE A O 1
ATOM 986 N N . THR A 1 128 ? 11.927 5.574 -4.720 1.00 76.38 128 THR A N 1
ATOM 987 C CA . THR A 1 128 ? 13.289 5.143 -5.109 1.00 76.38 128 THR A CA 1
ATOM 988 C C . THR A 1 128 ? 13.328 4.301 -6.383 1.00 76.38 128 THR A C 1
ATOM 990 O O . THR A 1 128 ? 14.404 3.944 -6.857 1.00 76.38 128 THR A O 1
ATOM 993 N N . ASN A 1 129 ? 12.170 3.966 -6.960 1.00 60.81 129 ASN A N 1
ATOM 994 C CA . ASN A 1 129 ? 12.096 3.111 -8.139 1.00 60.81 129 ASN A CA 1
ATOM 995 C C . ASN A 1 129 ? 12.826 3.755 -9.346 1.00 60.81 129 ASN A C 1
ATOM 997 O O . ASN A 1 129 ? 12.358 4.781 -9.839 1.00 60.81 129 ASN A O 1
ATOM 1001 N N . PRO A 1 130 ? 13.905 3.149 -9.885 1.00 50.12 130 PRO A N 1
ATOM 1002 C CA . PRO A 1 130 ? 14.861 3.792 -10.809 1.00 50.12 130 PRO A CA 1
ATOM 1003 C C . PRO A 1 130 ? 14.387 3.885 -12.278 1.00 50.12 130 PRO A C 1
ATOM 1005 O O . PRO A 1 130 ? 15.166 3.696 -13.218 1.00 50.12 130 PRO A O 1
ATOM 1008 N N . LYS A 1 131 ? 13.084 4.072 -12.501 1.00 50.78 131 LYS A N 1
ATOM 1009 C CA . LYS A 1 131 ? 12.432 4.006 -13.830 1.00 50.78 131 LYS A CA 1
ATOM 1010 C C . LYS A 1 131 ? 11.847 5.324 -14.302 1.00 50.78 131 LYS A C 1
ATOM 1012 O O . LYS A 1 131 ? 11.125 5.334 -15.303 1.00 50.78 131 LYS A O 1
ATOM 1017 N N . GLU A 1 132 ? 12.099 6.370 -13.539 1.00 46.62 132 GLU A N 1
ATOM 1018 C CA . GLU A 1 132 ? 12.034 7.737 -14.034 1.00 46.62 132 GLU A CA 1
ATOM 1019 C C . GLU A 1 132 ? 13.399 8.085 -14.632 1.00 46.62 132 GLU A C 1
ATOM 1021 O O . GLU A 1 132 ? 14.419 7.608 -14.078 1.00 46.62 132 GLU A O 1
#